Protein AF-A0A099KI02-F1 (afdb_monomer)

Secondary structure (DSSP, 8-state):
--THHHHHHHHHHHHHHHHHHHHHH-SS-HHHHHHHHHHHHHHH-HHHHHHHHHHHHHHHHHHHHHHHHHHHHTT-

Solvent-accessible surface area (backbone atoms only — not comparable to full-atom values): 4365 Å² total; per-residue (Å²): 144,71,80,66,59,64,58,53,50,50,53,51,51,52,51,52,52,52,52,51,52,51,48,70,74,38,94,76,57,56,78,58,49,53,57,52,52,34,54,60,43,30,76,82,31,75,67,34,43,55,52,42,54,50,50,51,54,53,50,55,54,51,49,57,52,47,53,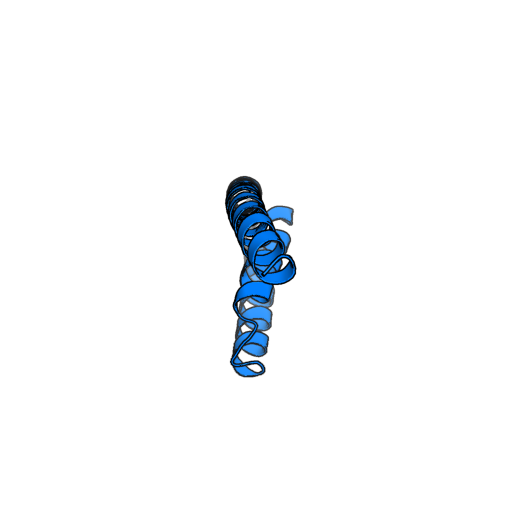55,50,53,55,49,62,76,73,107

Mean predicted aligned error: 10.36 Å

Foldseek 3Di:
DPVPPVVVVVVLVVLVVVLVVVCVVDVPVNVVSVLVSLVSCVVPDVVSVVVNVVVVVVVVVVVVVVVVVVVVVVVD

Sequence (76 aa):
MQQLKTKAISVLGGIILLIGIIFLVLPGPAI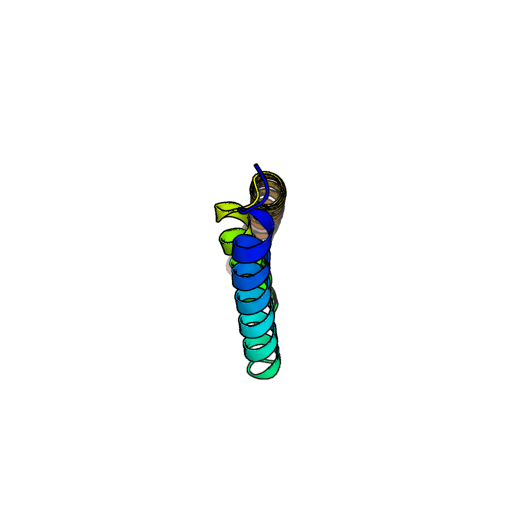LFIPVGLALLSFEYPAAKKWLRKYQRYSSKAAGKMDGVVRKLKRA

Structure (mmCIF, N/CA/C/O backbone):
data_AF-A0A099KI02-F1
#
_entry.id   AF-A0A099KI02-F1
#
loop_
_atom_site.group_PDB
_atom_site.id
_atom_site.type_symbol
_atom_site.label_atom_id
_atom_site.label_alt_id
_atom_site.label_comp_id
_atom_site.label_asym_id
_atom_site.label_entity_id
_atom_site.label_seq_id
_atom_site.pdbx_PDB_ins_code
_atom_site.Cartn_x
_atom_site.Cartn_y
_atom_site.Cartn_z
_atom_site.occupancy
_atom_site.B_iso_or_equiv
_atom_site.auth_seq_id
_atom_site.auth_comp_id
_atom_site.auth_asym_id
_atom_site.auth_atom_id
_atom_site.pdbx_PDB_model_num
ATOM 1 N N . MET A 1 1 ? -24.320 -4.133 23.829 1.00 44.41 1 MET A N 1
ATOM 2 C CA . MET A 1 1 ? -23.143 -3.624 23.080 1.00 44.41 1 MET A CA 1
ATOM 3 C C . MET A 1 1 ? -22.612 -4.660 22.067 1.00 44.41 1 MET A C 1
ATOM 5 O O . MET A 1 1 ? -21.494 -5.131 22.218 1.00 44.41 1 MET A O 1
ATOM 9 N N . GLN A 1 2 ? -23.387 -5.059 21.044 1.00 49.41 2 GLN A N 1
ATOM 10 C CA . GLN A 1 2 ? -22.938 -6.046 20.026 1.00 49.41 2 GLN A CA 1
ATOM 11 C C . GLN A 1 2 ? -23.387 -5.723 18.576 1.00 49.41 2 GLN A C 1
ATOM 13 O O . GLN A 1 2 ? -22.907 -6.348 17.639 1.00 49.41 2 GLN A O 1
ATOM 18 N N . GLN A 1 3 ? -24.206 -4.685 18.351 1.00 44.09 3 GLN A N 1
ATOM 19 C CA . GLN A 1 3 ? -24.816 -4.391 17.036 1.00 44.09 3 GLN A CA 1
ATOM 20 C C . GLN A 1 3 ? -23.874 -3.724 16.008 1.00 44.09 3 GLN A C 1
ATOM 22 O O . GLN A 1 3 ? -24.260 -3.503 14.864 1.00 44.09 3 GLN A O 1
ATOM 27 N N . LEU A 1 4 ? -22.642 -3.381 16.401 1.00 53.50 4 LEU A N 1
ATOM 28 C CA . LEU A 1 4 ? -21.666 -2.702 15.534 1.00 53.50 4 LEU A CA 1
ATOM 29 C C . LEU A 1 4 ? -20.882 -3.673 14.640 1.00 53.50 4 LEU A C 1
ATOM 31 O O . LEU A 1 4 ? -20.346 -3.268 13.614 1.00 53.50 4 LEU A O 1
ATOM 35 N N . LYS A 1 5 ? -20.830 -4.960 15.007 1.00 52.62 5 LYS A N 1
ATOM 36 C CA . LYS A 1 5 ? -20.021 -5.959 14.295 1.00 52.62 5 LYS A CA 1
ATOM 37 C C . LYS A 1 5 ? -20.601 -6.267 12.910 1.00 52.62 5 LYS A C 1
ATOM 39 O O . LYS A 1 5 ? -19.860 -6.334 11.939 1.00 52.62 5 LYS A O 1
ATOM 44 N N . THR A 1 6 ? -21.923 -6.375 12.797 1.00 55.78 6 THR A N 1
ATOM 45 C CA . THR A 1 6 ? -22.589 -6.857 11.575 1.00 55.78 6 THR A CA 1
ATOM 46 C C . THR A 1 6 ? -22.656 -5.810 10.461 1.00 55.78 6 THR A C 1
ATOM 48 O O . THR A 1 6 ? -22.516 -6.149 9.286 1.00 55.78 6 THR A O 1
ATOM 51 N N . LYS A 1 7 ? -22.810 -4.523 10.813 1.00 56.19 7 LYS A N 1
ATOM 52 C CA . LYS A 1 7 ? -22.791 -3.432 9.823 1.00 56.19 7 LYS A CA 1
ATOM 53 C C . LYS A 1 7 ? -21.392 -3.223 9.247 1.00 56.19 7 LYS A C 1
ATOM 55 O O . LYS A 1 7 ? -21.255 -3.162 8.031 1.00 56.19 7 LYS A O 1
ATOM 60 N N . ALA A 1 8 ? -20.372 -3.219 10.104 1.00 60.94 8 ALA A N 1
ATOM 61 C CA . ALA A 1 8 ? -18.980 -3.074 9.684 1.00 60.94 8 ALA A CA 1
ATOM 62 C C . ALA A 1 8 ? -18.532 -4.224 8.765 1.00 60.94 8 ALA A C 1
ATOM 64 O O . ALA A 1 8 ? -17.886 -4.000 7.749 1.00 60.94 8 ALA A O 1
ATOM 65 N N . ILE A 1 9 ? -18.944 -5.461 9.066 1.00 65.12 9 ILE A N 1
ATOM 66 C CA . ILE A 1 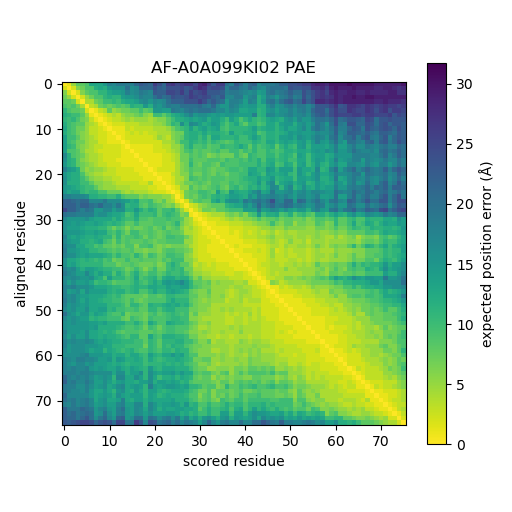9 ? -18.634 -6.626 8.222 1.00 65.12 9 ILE A CA 1
ATOM 67 C C . ILE A 1 9 ? -19.318 -6.529 6.848 1.00 65.12 9 ILE A C 1
ATOM 69 O O . ILE A 1 9 ? -18.717 -6.914 5.847 1.00 65.12 9 ILE A O 1
ATOM 73 N N . SER A 1 10 ? -20.534 -5.976 6.772 1.00 69.62 10 SER A N 1
ATOM 74 C CA . SER A 1 10 ? -21.234 -5.784 5.490 1.00 69.62 10 SER A CA 1
ATOM 75 C C . SER A 1 10 ? -20.570 -4.715 4.619 1.00 69.62 10 SER A C 1
ATOM 77 O O . SER A 1 10 ? -20.396 -4.922 3.419 1.00 69.62 10 SER A O 1
ATOM 79 N N . VAL A 1 11 ? -20.152 -3.594 5.218 1.00 73.50 11 VAL A N 1
ATOM 80 C CA . VAL A 1 11 ? -19.430 -2.526 4.505 1.00 73.50 11 VAL A CA 1
ATOM 81 C C . VAL A 1 11 ? -18.068 -3.037 4.034 1.00 73.50 11 VAL A C 1
ATOM 83 O O . VAL A 1 11 ? -17.732 -2.904 2.859 1.00 73.50 11 VAL A O 1
ATOM 86 N N . LEU A 1 12 ? -17.331 -3.727 4.905 1.00 71.12 12 LEU A N 1
ATOM 87 C CA . LEU A 1 12 ? -16.050 -4.352 4.580 1.00 71.12 12 LEU A CA 1
ATOM 88 C C . LEU A 1 12 ? -16.167 -5.376 3.440 1.00 71.12 12 LEU A C 1
ATOM 90 O O . LEU A 1 12 ? -15.352 -5.366 2.517 1.00 71.12 12 LEU A O 1
ATOM 94 N N . GLY A 1 13 ? -17.193 -6.229 3.479 1.00 70.12 13 GLY A N 1
ATOM 95 C CA . GLY A 1 13 ? -17.484 -7.189 2.415 1.00 70.12 13 GLY A CA 1
ATOM 96 C C . GLY A 1 13 ? -17.750 -6.505 1.072 1.00 70.12 13 GLY A C 1
ATOM 97 O O . GLY A 1 13 ? -17.181 -6.911 0.060 1.00 70.12 13 GLY A O 1
ATOM 98 N N . GLY A 1 14 ? -18.533 -5.420 1.065 1.00 78.50 14 GLY A N 1
ATOM 99 C CA . GLY A 1 14 ? -18.792 -4.623 -0.140 1.00 78.50 14 GLY A CA 1
ATOM 100 C C . GLY A 1 14 ? -17.532 -3.968 -0.718 1.00 78.50 14 GLY A C 1
ATOM 101 O O . GLY A 1 14 ? -17.330 -3.973 -1.931 1.00 78.50 14 GLY A O 1
ATOM 102 N N . ILE A 1 15 ? -16.645 -3.466 0.143 1.00 76.06 15 ILE A N 1
ATOM 103 C CA . ILE A 1 15 ? -15.367 -2.859 -0.258 1.00 76.06 15 ILE A CA 1
ATOM 104 C C . ILE A 1 15 ? -14.442 -3.892 -0.907 1.00 76.06 15 ILE A C 1
ATOM 106 O O . ILE A 1 15 ? -13.867 -3.630 -1.962 1.00 76.06 15 ILE A O 1
ATOM 110 N N . ILE A 1 16 ? -14.308 -5.071 -0.298 1.00 73.69 16 ILE A N 1
ATOM 111 C CA . ILE A 1 16 ? -13.474 -6.161 -0.825 1.00 73.69 16 ILE A CA 1
ATOM 112 C C . ILE A 1 16 ? -14.003 -6.635 -2.183 1.00 73.69 16 ILE A C 1
ATOM 114 O O . ILE A 1 16 ? -13.217 -6.861 -3.102 1.00 73.69 16 ILE A O 1
ATOM 118 N N . LEU A 1 17 ? -15.326 -6.730 -2.327 1.00 79.31 17 LEU A N 1
ATOM 119 C CA . LEU A 1 17 ? -15.977 -7.134 -3.570 1.00 79.31 17 LEU A CA 1
ATOM 120 C C . LEU A 1 17 ? -15.760 -6.102 -4.690 1.00 79.31 17 LEU A C 1
ATOM 122 O O . LEU A 1 17 ? -15.392 -6.478 -5.800 1.00 79.31 17 LEU A O 1
ATOM 126 N N . LEU A 1 18 ? -15.880 -4.805 -4.383 1.00 80.38 18 LEU A N 1
ATOM 127 C CA . LEU A 1 18 ? -15.534 -3.719 -5.308 1.00 80.38 18 LEU A CA 1
ATOM 128 C C . LEU A 1 18 ? -14.066 -3.782 -5.740 1.00 80.38 18 LEU A C 1
ATOM 130 O O . LEU A 1 18 ? -13.775 -3.710 -6.928 1.00 80.38 18 LEU A O 1
ATOM 134 N N . ILE A 1 19 ? -13.135 -3.964 -4.802 1.00 75.00 19 ILE A N 1
ATOM 135 C CA . ILE A 1 19 ? -11.704 -4.076 -5.122 1.00 75.00 19 ILE A CA 1
ATOM 136 C C . ILE A 1 19 ? -11.444 -5.286 -6.029 1.00 75.00 19 ILE A C 1
ATOM 138 O O . ILE A 1 19 ? -10.722 -5.157 -7.016 1.00 75.00 19 ILE A O 1
ATOM 142 N N . GLY A 1 20 ? -12.056 -6.437 -5.735 1.00 71.81 20 GLY A N 1
ATOM 143 C CA . GLY A 1 20 ? -11.937 -7.647 -6.550 1.00 71.81 20 GLY A CA 1
ATOM 144 C C . GLY A 1 20 ? -12.421 -7.446 -7.988 1.00 71.81 20 GLY A C 1
ATOM 145 O O . GLY A 1 20 ? -11.731 -7.844 -8.925 1.00 71.81 20 GLY A O 1
ATOM 146 N N . ILE A 1 21 ? -13.552 -6.756 -8.174 1.00 79.56 21 ILE A N 1
ATOM 147 C CA . ILE A 1 21 ? -14.068 -6.401 -9.506 1.00 79.56 21 ILE A CA 1
ATOM 148 C C . ILE A 1 21 ? -13.065 -5.528 -10.255 1.00 79.56 21 ILE A C 1
ATOM 150 O O . ILE A 1 21 ? -12.810 -5.742 -11.438 1.00 79.56 21 ILE A O 1
ATOM 154 N N . ILE A 1 22 ? -12.461 -4.554 -9.582 1.00 76.81 22 ILE A N 1
ATOM 155 C CA . ILE A 1 22 ? -11.596 -3.616 -10.285 1.00 76.81 22 ILE A CA 1
ATOM 156 C C . ILE A 1 22 ? -10.243 -4.251 -10.651 1.00 76.81 22 ILE A C 1
ATOM 158 O O . ILE A 1 22 ? -9.695 -3.967 -11.716 1.00 76.81 22 ILE A O 1
ATOM 162 N N . PHE A 1 23 ? -9.745 -5.182 -9.833 1.00 70.69 23 PHE A N 1
ATOM 163 C CA . PHE A 1 23 ? -8.594 -6.025 -10.181 1.00 70.69 23 PHE A CA 1
ATOM 164 C C . PHE A 1 23 ? -8.866 -6.955 -11.368 1.00 70.69 23 PHE A C 1
ATOM 166 O O . PHE A 1 23 ? -7.952 -7.223 -12.144 1.00 70.69 23 PHE A O 1
ATOM 173 N N . LEU A 1 24 ? -10.104 -7.434 -11.520 1.00 72.38 24 LEU A N 1
ATOM 174 C CA . LEU A 1 24 ? -10.508 -8.247 -12.667 1.00 72.38 24 LEU A CA 1
ATOM 175 C C . LEU A 1 24 ? -10.491 -7.428 -13.967 1.00 72.38 24 LEU A C 1
ATOM 177 O O . LEU A 1 24 ? -10.092 -7.931 -15.013 1.00 72.38 24 LEU A O 1
ATOM 181 N N . VAL A 1 25 ? -10.922 -6.165 -13.896 1.00 75.12 25 VAL A N 1
ATOM 182 C CA . VAL A 1 25 ? -11.059 -5.288 -15.069 1.00 75.12 25 VAL A CA 1
ATOM 183 C C . VAL A 1 25 ? -9.721 -4.698 -15.510 1.00 75.12 25 VAL A C 1
ATOM 185 O O . VAL A 1 25 ? -9.517 -4.485 -16.704 1.00 75.12 25 VAL A O 1
ATOM 188 N N . LEU A 1 26 ? -8.798 -4.431 -14.585 1.00 70.62 26 LEU A N 1
ATOM 189 C CA . LEU A 1 26 ? -7.523 -3.819 -14.932 1.00 70.62 26 LEU A CA 1
ATOM 190 C C . LEU A 1 26 ? -6.338 -4.738 -14.567 1.00 70.62 26 LEU A C 1
ATOM 192 O O . LEU A 1 26 ? -5.868 -4.721 -13.426 1.00 70.62 26 LEU A O 1
ATOM 196 N N . PRO A 1 27 ? -5.775 -5.495 -15.528 1.00 59.81 27 PRO A N 1
ATOM 197 C CA . PRO A 1 27 ? -4.509 -6.196 -15.343 1.00 59.81 27 PRO A CA 1
ATOM 198 C C . PRO A 1 27 ? -3.360 -5.174 -15.417 1.00 59.81 27 PRO A C 1
ATOM 200 O O . PRO A 1 27 ? -2.723 -4.999 -16.449 1.00 59.81 27 PRO A O 1
ATOM 203 N N . GLY A 1 28 ? -3.135 -4.408 -14.344 1.00 67.56 28 GLY A N 1
ATOM 204 C CA . GLY A 1 28 ? -2.083 -3.375 -14.332 1.00 67.56 28 GLY A CA 1
ATOM 205 C C . GLY A 1 28 ? -2.053 -2.410 -13.133 1.00 67.56 28 GLY A C 1
ATOM 206 O O . GLY A 1 28 ? -0.988 -2.215 -12.553 1.00 67.56 28 GLY A O 1
ATOM 207 N N . PRO A 1 29 ? -3.173 -1.820 -12.679 1.00 64.19 29 PRO A N 1
ATOM 208 C CA . PRO A 1 29 ? -3.210 -0.783 -11.651 1.00 64.19 29 PRO A CA 1
ATOM 209 C C . PRO A 1 29 ? -3.545 -1.319 -10.256 1.00 64.19 29 PRO A C 1
ATOM 211 O O . PRO A 1 29 ? -3.974 -0.559 -9.390 1.00 64.19 29 PRO A O 1
ATOM 214 N N . ALA A 1 30 ? -3.288 -2.600 -9.988 1.00 68.94 30 ALA A N 1
ATOM 215 C CA . ALA A 1 30 ? -3.350 -3.201 -8.651 1.00 68.94 30 ALA A CA 1
ATOM 216 C C . ALA A 1 30 ? -2.676 -2.334 -7.563 1.00 68.94 30 ALA A C 1
ATOM 218 O O . ALA A 1 30 ? -3.147 -2.239 -6.429 1.00 68.94 30 ALA A O 1
ATOM 219 N N . ILE A 1 31 ? -1.598 -1.639 -7.939 1.00 71.88 31 ILE A N 1
ATOM 220 C CA . ILE A 1 31 ? -0.813 -0.735 -7.088 1.00 71.88 31 ILE A CA 1
ATOM 221 C C . ILE A 1 31 ? -1.617 0.494 -6.634 1.00 71.88 31 ILE A C 1
ATOM 223 O O . ILE A 1 31 ? -1.352 1.019 -5.557 1.00 71.88 31 ILE A O 1
ATOM 227 N N . LEU A 1 32 ? -2.604 0.946 -7.413 1.00 73.50 32 LEU A N 1
ATOM 228 C CA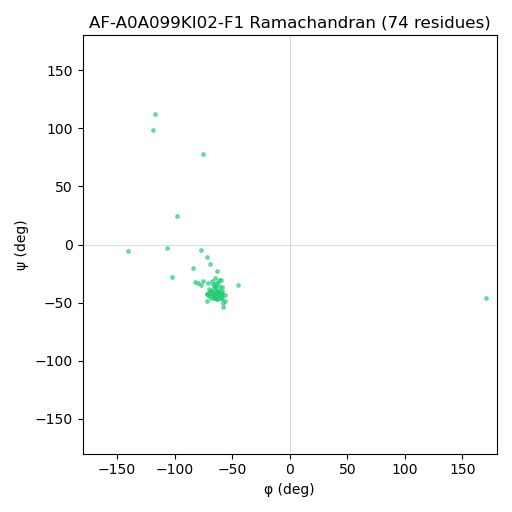 . LEU A 1 32 ? -3.521 2.025 -7.027 1.00 73.50 32 LEU A CA 1
ATOM 229 C C . LEU A 1 32 ? -4.662 1.505 -6.148 1.00 73.50 32 LEU A C 1
ATOM 231 O O . LEU A 1 32 ? -5.100 2.198 -5.233 1.00 73.50 32 LEU A O 1
ATOM 235 N N . PHE A 1 33 ? -5.103 0.266 -6.357 1.00 75.88 33 PHE A N 1
ATOM 236 C CA . PHE A 1 33 ? -6.188 -0.314 -5.565 1.00 75.88 33 PHE A CA 1
ATOM 237 C C . PHE A 1 33 ? -5.796 -0.641 -4.127 1.00 75.88 33 PHE A C 1
ATOM 239 O O . PHE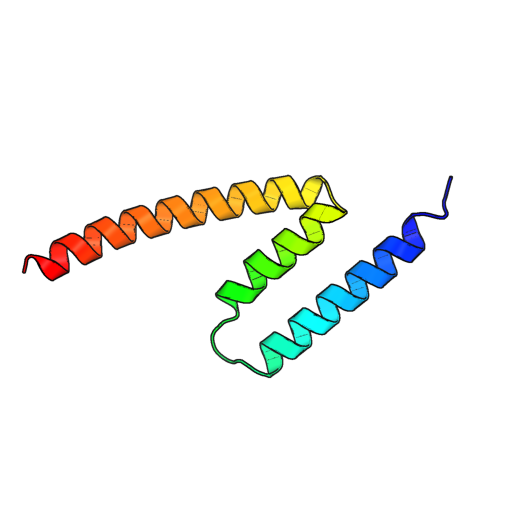 A 1 33 ? -6.613 -0.483 -3.222 1.00 75.88 33 PHE A O 1
ATOM 246 N N . ILE A 1 34 ? -4.544 -1.029 -3.886 1.00 77.75 34 ILE A N 1
ATOM 247 C CA . ILE A 1 34 ? -4.018 -1.298 -2.538 1.00 77.75 34 ILE A CA 1
ATOM 248 C C . ILE A 1 34 ? -4.141 -0.073 -1.599 1.00 77.75 34 ILE A C 1
ATOM 250 O O . ILE A 1 34 ? -4.729 -0.214 -0.522 1.00 77.75 34 ILE A O 1
ATOM 254 N N . PRO A 1 35 ? -3.648 1.135 -1.951 1.00 81.19 35 PRO A N 1
ATOM 255 C CA . PRO A 1 35 ? -3.816 2.319 -1.115 1.00 81.19 35 PRO A CA 1
ATOM 256 C C . PRO A 1 35 ? -5.271 2.768 -1.004 1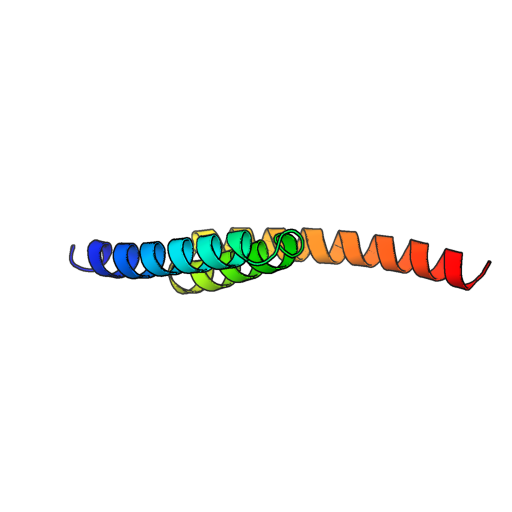.00 81.19 35 PRO A C 1
ATOM 258 O O . PRO A 1 35 ? -5.658 3.225 0.068 1.00 81.19 35 PRO A O 1
ATOM 261 N N . VAL A 1 36 ? -6.081 2.609 -2.057 1.00 80.62 36 VAL A N 1
ATOM 262 C CA . VAL A 1 36 ? -7.520 2.927 -2.022 1.00 80.62 36 VAL A CA 1
ATOM 263 C C . VAL A 1 36 ? -8.250 2.030 -1.017 1.00 80.62 36 VAL A C 1
ATOM 265 O O . VAL A 1 36 ? -8.972 2.535 -0.159 1.00 80.62 36 VAL A O 1
ATOM 268 N N . GLY A 1 37 ? -7.994 0.720 -1.037 1.00 77.00 37 GLY A N 1
ATOM 269 C CA . GLY A 1 37 ? -8.558 -0.224 -0.071 1.00 77.00 37 GLY A CA 1
ATOM 270 C C . GLY A 1 37 ? -8.106 0.048 1.366 1.00 77.00 37 GLY A C 1
ATOM 271 O O . GLY A 1 37 ? -8.932 0.059 2.277 1.00 77.00 37 GLY A O 1
ATOM 272 N N . LEU A 1 38 ? -6.817 0.347 1.583 1.00 79.62 38 LEU A N 1
ATOM 273 C CA . LEU A 1 38 ? -6.302 0.721 2.909 1.00 79.62 38 LEU A CA 1
ATOM 274 C C . LEU A 1 38 ? -6.883 2.050 3.414 1.00 79.62 38 LEU A C 1
ATOM 276 O O . LEU A 1 38 ? -7.115 2.192 4.616 1.00 79.62 38 LEU A O 1
ATOM 280 N N . ALA A 1 39 ? -7.102 3.021 2.523 1.00 80.44 39 ALA A N 1
ATOM 281 C CA . ALA A 1 39 ? -7.710 4.301 2.867 1.00 80.44 39 ALA A CA 1
ATOM 282 C C . ALA A 1 39 ? -9.156 4.106 3.327 1.00 80.44 39 ALA A C 1
ATOM 284 O O . ALA A 1 39 ? -9.537 4.630 4.374 1.00 80.44 39 ALA A O 1
ATOM 285 N N . LEU A 1 40 ? -9.920 3.279 2.614 1.00 74.62 40 LEU A N 1
ATOM 286 C CA . LEU A 1 40 ? -11.300 2.970 2.966 1.00 74.62 40 LEU A CA 1
ATOM 287 C C . LEU A 1 40 ? -11.391 2.199 4.294 1.00 74.62 40 LEU A C 1
ATOM 289 O O . LEU A 1 40 ? -12.137 2.597 5.183 1.00 74.62 40 LEU A O 1
ATOM 293 N N . LEU A 1 41 ? -10.536 1.190 4.500 1.00 74.25 41 LEU A N 1
ATOM 294 C CA . LEU A 1 41 ? -10.440 0.469 5.779 1.00 74.25 41 LEU A CA 1
ATOM 295 C C . LEU A 1 41 ? -10.063 1.385 6.955 1.00 74.25 41 LEU A C 1
ATOM 297 O O . LEU A 1 41 ? -10.445 1.121 8.095 1.00 74.25 41 LEU A O 1
ATOM 301 N N . SER A 1 42 ? -9.291 2.449 6.706 1.00 76.00 42 SER A N 1
ATOM 302 C CA . SER A 1 42 ? -8.849 3.374 7.756 1.00 76.00 42 SER A CA 1
ATOM 303 C C . SER A 1 42 ? -9.967 4.237 8.348 1.00 76.00 42 SER A C 1
ATOM 305 O O . SER A 1 42 ? -9.771 4.773 9.441 1.00 76.00 42 SER A O 1
ATOM 307 N N . PHE A 1 43 ? -11.121 4.341 7.674 1.00 76.94 43 PHE A N 1
ATOM 308 C CA . PHE A 1 43 ? -12.301 5.035 8.198 1.00 76.94 43 PHE A CA 1
ATOM 309 C C . PHE A 1 43 ? -12.961 4.284 9.359 1.00 76.94 43 PHE A C 1
ATOM 311 O O . PHE A 1 43 ? -13.384 4.918 10.322 1.00 76.94 43 PHE A O 1
ATOM 318 N N . GLU A 1 44 ? -13.009 2.952 9.304 1.00 68.56 44 GLU A N 1
ATOM 319 C CA . GLU A 1 44 ? -13.666 2.128 10.331 1.00 68.56 44 GLU A CA 1
ATOM 320 C C . GLU A 1 44 ? -12.673 1.472 11.303 1.00 68.56 44 GLU A C 1
ATOM 322 O O . GLU A 1 44 ? -13.002 1.241 12.467 1.00 68.56 44 GLU A O 1
ATOM 327 N N . TYR A 1 45 ? -11.433 1.207 10.869 1.00 72.50 45 TYR A N 1
ATOM 328 C CA . TYR A 1 45 ? -10.453 0.465 11.662 1.00 72.50 45 TYR A CA 1
ATOM 329 C C . TYR A 1 45 ? -9.224 1.321 12.012 1.00 72.50 45 TYR A C 1
ATOM 331 O O . TYR A 1 45 ? -8.375 1.590 11.153 1.00 72.50 45 TYR A O 1
ATOM 339 N N . PRO A 1 46 ? -9.005 1.666 13.297 1.00 72.50 46 PRO A N 1
ATOM 340 C CA . PRO A 1 46 ? -7.817 2.416 13.714 1.00 72.50 46 PRO A CA 1
ATOM 341 C C . PRO A 1 46 ? -6.507 1.650 13.459 1.00 72.50 46 PRO A C 1
ATOM 343 O O . PRO A 1 46 ? -5.449 2.263 13.295 1.00 72.50 46 PRO A O 1
ATOM 346 N N . ALA A 1 47 ? -6.565 0.317 13.367 1.00 71.19 47 ALA A N 1
ATOM 347 C CA . ALA A 1 47 ? -5.440 -0.504 12.931 1.00 71.19 47 ALA A CA 1
ATOM 348 C C . ALA A 1 47 ? -5.048 -0.188 11.477 1.00 71.19 47 ALA A C 1
ATOM 350 O O . ALA A 1 47 ? -3.876 0.075 11.210 1.00 71.19 47 ALA A O 1
ATOM 351 N N . ALA A 1 48 ? -6.011 -0.107 10.557 1.00 74.25 48 ALA A N 1
ATOM 352 C CA . ALA A 1 48 ? -5.750 0.188 9.150 1.00 74.25 48 ALA A CA 1
ATOM 353 C C . ALA A 1 48 ? -5.126 1.574 8.940 1.00 74.25 48 ALA A C 1
ATOM 355 O O . ALA A 1 48 ? -4.233 1.731 8.110 1.00 74.25 48 ALA A O 1
ATOM 356 N N . LYS A 1 49 ? -5.479 2.559 9.774 1.00 72.94 49 LYS A N 1
ATOM 357 C CA . LYS A 1 49 ? -4.830 3.881 9.775 1.00 72.94 49 LYS A CA 1
ATOM 358 C C . LYS A 1 49 ? -3.319 3.807 10.043 1.00 72.94 49 LYS A C 1
ATOM 360 O O . LYS A 1 49 ? -2.546 4.554 9.436 1.00 72.94 49 LYS A O 1
ATOM 365 N N . LYS A 1 50 ? -2.868 2.897 10.920 1.00 81.25 50 LYS A N 1
ATOM 366 C CA . LYS A 1 50 ? -1.429 2.669 11.172 1.00 81.25 50 LYS A CA 1
ATOM 367 C C . LYS A 1 50 ? -0.741 2.058 9.950 1.00 81.25 50 LYS A C 1
ATOM 369 O O . LYS A 1 50 ? 0.345 2.505 9.578 1.00 81.25 50 LYS A O 1
ATOM 374 N N . TRP A 1 51 ? -1.386 1.086 9.309 1.00 79.56 51 TRP A N 1
ATOM 375 C CA . TRP A 1 51 ? -0.881 0.447 8.091 1.00 79.56 51 TRP A CA 1
ATOM 376 C C . TRP A 1 51 ? -0.808 1.429 6.914 1.00 79.56 51 TRP A C 1
ATOM 378 O O . TRP A 1 51 ? 0.225 1.493 6.249 1.00 79.56 51 TRP A O 1
ATOM 388 N N . LEU A 1 52 ? -1.819 2.284 6.734 1.00 81.50 52 LEU A N 1
ATOM 389 C CA . LEU A 1 52 ? -1.833 3.339 5.716 1.00 81.50 52 LEU A CA 1
ATOM 390 C C . LEU A 1 52 ? -0.675 4.329 5.901 1.00 81.50 52 LEU A C 1
ATOM 392 O O . LEU A 1 52 ? 0.049 4.622 4.952 1.00 81.50 52 LEU A O 1
ATOM 396 N N . ARG A 1 53 ? -0.428 4.795 7.133 1.00 82.88 53 ARG A N 1
ATOM 397 C CA . ARG A 1 53 ? 0.726 5.667 7.425 1.00 82.88 53 ARG A CA 1
ATOM 398 C C . ARG A 1 53 ? 2.063 4.998 7.119 1.00 82.88 53 ARG A C 1
ATOM 400 O O . ARG A 1 53 ? 2.998 5.667 6.677 1.00 82.88 53 ARG A O 1
ATOM 407 N N . LYS A 1 54 ? 2.180 3.692 7.368 1.00 84.19 54 LYS A N 1
ATOM 408 C CA . LYS A 1 54 ? 3.397 2.942 7.049 1.00 84.19 54 LYS A CA 1
ATOM 409 C C . LYS A 1 54 ? 3.583 2.836 5.536 1.00 84.19 54 LYS A C 1
ATOM 411 O O . LYS A 1 54 ? 4.665 3.162 5.056 1.00 84.19 54 LYS A O 1
ATOM 416 N N . TYR A 1 55 ? 2.525 2.493 4.804 1.00 83.94 55 TYR A N 1
ATOM 417 C CA . TYR A 1 55 ? 2.521 2.464 3.341 1.00 83.94 55 TYR A CA 1
ATOM 418 C C . TYR A 1 55 ? 2.924 3.817 2.738 1.00 83.94 55 TYR A C 1
ATOM 420 O O . TYR A 1 55 ? 3.854 3.873 1.937 1.00 83.94 55 TYR A O 1
ATOM 428 N N . GLN A 1 56 ? 2.322 4.919 3.199 1.00 83.69 56 GLN A N 1
ATOM 429 C CA . GLN A 1 56 ? 2.672 6.274 2.755 1.00 83.69 56 GLN A CA 1
ATOM 430 C C . GLN A 1 56 ? 4.161 6.581 2.957 1.00 83.69 56 GLN A C 1
ATOM 432 O O . GLN A 1 56 ? 4.811 7.085 2.046 1.00 83.69 56 GLN A O 1
ATOM 437 N N . ARG A 1 57 ? 4.746 6.214 4.107 1.00 88.00 57 ARG A N 1
ATOM 438 C CA . ARG A 1 57 ? 6.188 6.406 4.355 1.00 88.00 57 ARG A CA 1
ATOM 439 C C . ARG A 1 57 ? 7.071 5.606 3.399 1.00 88.00 57 ARG A C 1
ATOM 441 O O . ARG A 1 57 ? 8.095 6.126 2.960 1.00 88.00 57 ARG A O 1
ATOM 448 N N . TYR A 1 58 ? 6.716 4.357 3.101 1.00 86.19 58 TYR A N 1
ATOM 449 C CA . TYR A 1 58 ? 7.455 3.558 2.119 1.00 86.19 58 TYR A CA 1
ATOM 450 C C . TYR A 1 58 ? 7.321 4.147 0.715 1.00 86.19 58 TYR A C 1
ATOM 452 O O . TYR A 1 58 ? 8.331 4.291 0.030 1.00 86.19 58 TYR A O 1
ATOM 460 N N . SER A 1 59 ? 6.115 4.575 0.335 1.00 84.44 59 SER A N 1
ATOM 461 C CA . SER A 1 59 ? 5.847 5.205 -0.957 1.00 84.44 59 SER A CA 1
ATOM 462 C C . SER A 1 59 ? 6.633 6.505 -1.138 1.00 84.44 59 SER A C 1
ATOM 464 O O . SER A 1 59 ? 7.273 6.677 -2.168 1.00 84.44 59 SER A O 1
ATOM 466 N N . SER A 1 60 ? 6.672 7.394 -0.139 1.00 84.25 60 SER A N 1
ATOM 467 C CA . SER A 1 60 ? 7.461 8.635 -0.218 1.00 84.25 60 SER A CA 1
ATOM 468 C C . SER A 1 60 ? 8.964 8.372 -0.309 1.00 84.25 60 SER A C 1
ATOM 470 O O . SER A 1 60 ? 9.672 9.079 -1.020 1.00 84.25 60 SER A O 1
ATOM 472 N N . LYS A 1 61 ? 9.474 7.338 0.376 1.00 86.94 61 LYS A N 1
ATOM 473 C CA . LYS A 1 61 ? 10.885 6.937 0.248 1.00 86.94 61 LYS A CA 1
ATOM 474 C C . LYS A 1 61 ? 11.198 6.355 -1.130 1.00 86.94 61 LYS A C 1
ATOM 476 O O . LYS A 1 61 ? 12.275 6.619 -1.660 1.00 86.94 61 LYS A O 1
ATOM 481 N N . ALA A 1 62 ? 10.288 5.558 -1.688 1.00 85.62 62 ALA A N 1
ATOM 482 C CA . ALA A 1 62 ? 10.421 5.010 -3.033 1.00 85.62 62 ALA A CA 1
ATOM 483 C C . ALA A 1 62 ? 10.393 6.127 -4.088 1.00 85.62 62 ALA A C 1
ATOM 485 O O . ALA A 1 62 ? 11.292 6.182 -4.924 1.00 85.62 62 ALA A O 1
ATOM 486 N N . ALA A 1 63 ? 9.445 7.063 -3.972 1.00 85.12 63 ALA A N 1
ATOM 487 C CA . ALA A 1 63 ? 9.342 8.242 -4.828 1.00 85.12 63 ALA A CA 1
ATOM 488 C C . ALA A 1 63 ? 10.623 9.086 -4.779 1.00 85.12 63 ALA A C 1
ATOM 490 O O . ALA A 1 63 ? 11.239 9.290 -5.814 1.00 85.12 63 ALA A O 1
ATOM 491 N N . GLY A 1 64 ? 11.126 9.431 -3.586 1.00 85.50 64 GLY A N 1
ATOM 492 C CA . GLY A 1 64 ? 12.354 10.227 -3.461 1.00 85.50 64 GLY A CA 1
ATOM 493 C C . GLY A 1 64 ? 13.605 9.561 -4.055 1.00 85.50 64 GLY A C 1
ATOM 494 O O . GLY A 1 64 ? 14.500 10.245 -4.555 1.00 85.50 64 GLY A O 1
ATOM 495 N N . LYS A 1 65 ? 13.679 8.220 -4.054 1.00 83.44 65 LYS A N 1
ATOM 496 C CA . LYS A 1 65 ? 14.734 7.492 -4.780 1.00 83.44 65 LYS A CA 1
ATOM 497 C C . LYS A 1 65 ? 14.521 7.553 -6.294 1.00 83.44 65 LYS A C 1
ATOM 499 O O . LYS A 1 65 ? 15.490 7.783 -7.015 1.00 83.44 65 LYS A O 1
ATOM 504 N N . MET A 1 66 ? 13.284 7.381 -6.763 1.00 82.75 66 MET A N 1
ATOM 505 C CA . MET A 1 66 ? 12.927 7.536 -8.178 1.00 82.75 66 MET A CA 1
ATOM 506 C C . MET A 1 66 ? 13.222 8.948 -8.682 1.00 82.75 66 MET A C 1
ATOM 508 O O . MET A 1 66 ? 13.845 9.071 -9.727 1.00 82.75 66 MET A O 1
ATOM 512 N N . ASP A 1 67 ? 12.907 9.995 -7.922 1.00 84.94 67 ASP A N 1
ATOM 513 C CA . ASP A 1 67 ? 13.208 11.387 -8.278 1.00 84.94 67 ASP A CA 1
ATOM 514 C C . ASP A 1 67 ? 14.714 11.607 -8.474 1.00 84.94 67 ASP A C 1
ATOM 516 O O . ASP A 1 67 ? 15.146 12.279 -9.412 1.00 84.94 67 ASP A O 1
ATOM 520 N N . GLY A 1 68 ? 15.542 10.996 -7.620 1.00 84.00 68 GLY A N 1
ATOM 521 C CA . GLY A 1 68 ? 16.999 11.032 -7.751 1.00 84.00 68 GLY A CA 1
ATOM 522 C C . GLY A 1 68 ? 17.511 10.343 -9.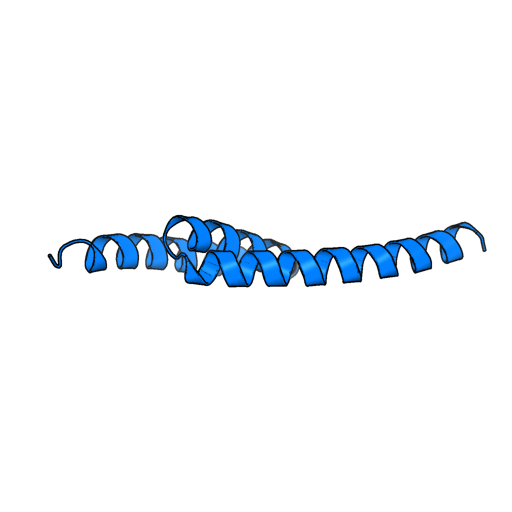020 1.00 84.00 68 GLY A C 1
ATOM 523 O O . GLY A 1 68 ? 18.419 10.863 -9.673 1.00 84.00 68 GLY A O 1
ATOM 524 N N . VAL A 1 69 ? 16.922 9.200 -9.384 1.00 83.94 69 VAL A N 1
ATOM 525 C CA . VAL A 1 69 ? 17.265 8.445 -10.601 1.00 83.94 69 VAL A CA 1
ATOM 526 C C . VAL A 1 69 ? 16.778 9.176 -11.851 1.00 83.94 69 VAL A C 1
ATOM 528 O O . VAL A 1 69 ? 17.571 9.410 -12.760 1.00 83.94 69 VAL A O 1
ATOM 531 N N . VAL A 1 70 ? 15.521 9.622 -11.870 1.00 85.81 70 VAL A N 1
ATOM 532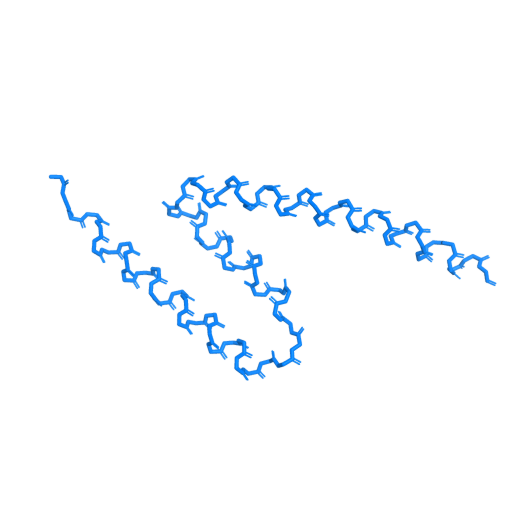 C CA . VAL A 1 70 ? 14.920 10.394 -12.968 1.00 85.81 70 VAL A CA 1
ATOM 533 C C . VAL A 1 70 ? 15.705 11.682 -13.207 1.00 85.81 70 VAL A C 1
ATOM 535 O O . VAL A 1 70 ? 16.003 12.021 -14.350 1.00 85.81 70 VAL A O 1
ATOM 538 N N . ARG A 1 71 ? 16.131 12.378 -12.144 1.00 83.94 71 ARG A N 1
ATOM 539 C CA . ARG A 1 71 ? 16.947 13.595 -12.265 1.00 83.94 71 ARG A CA 1
ATOM 540 C C . ARG A 1 71 ? 18.347 13.328 -12.819 1.00 83.94 71 ARG A C 1
ATOM 542 O O . ARG A 1 71 ? 18.886 14.209 -13.480 1.00 83.94 71 ARG A O 1
ATOM 549 N N . LYS A 1 72 ? 18.945 12.161 -12.550 1.00 80.62 72 LYS A N 1
ATOM 550 C CA . LYS A 1 72 ? 20.217 11.756 -13.173 1.00 80.62 72 LYS A CA 1
ATOM 551 C C . LYS A 1 72 ? 20.025 11.406 -14.646 1.00 80.62 72 LYS A C 1
ATOM 553 O O . LYS A 1 72 ? 20.816 11.860 -15.457 1.00 80.62 72 LYS A O 1
ATOM 558 N N . LEU A 1 73 ? 18.957 10.680 -14.979 1.00 82.81 73 LEU A N 1
ATOM 559 C CA . LEU A 1 73 ? 18.638 10.303 -16.357 1.00 82.81 73 LEU A CA 1
ATOM 560 C C . LEU A 1 73 ? 18.327 11.526 -17.233 1.00 82.81 73 LEU A C 1
ATOM 562 O O . LEU A 1 73 ? 18.772 11.592 -18.362 1.00 82.81 73 LEU A O 1
ATOM 566 N N . LYS A 1 74 ? 17.616 12.527 -16.696 1.00 79.12 74 LYS A N 1
ATOM 567 C CA . LYS A 1 74 ? 17.295 13.785 -17.402 1.00 79.12 74 LYS A CA 1
ATOM 568 C C . LYS A 1 74 ? 18.506 14.716 -17.583 1.00 79.12 74 LYS A C 1
ATOM 570 O O . LYS A 1 74 ? 18.385 15.745 -18.240 1.00 79.12 74 LYS A O 1
ATOM 575 N N . ARG A 1 75 ? 19.62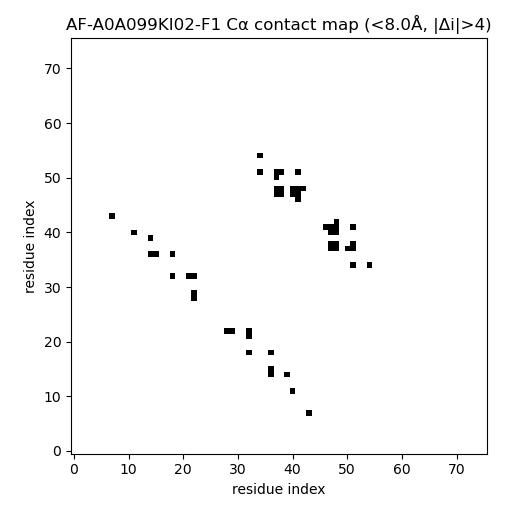6 14.421 -16.916 1.00 71.81 75 ARG A N 1
ATOM 576 C CA . ARG A 1 75 ? 20.882 15.186 -16.981 1.00 71.81 75 ARG A CA 1
ATOM 577 C C . ARG A 1 75 ? 21.976 14.467 -17.787 1.00 71.81 75 ARG A C 1
ATOM 579 O O . ARG A 1 75 ? 23.058 15.036 -17.899 1.00 71.81 75 ARG A O 1
ATOM 586 N N . ALA A 1 76 ? 21.711 13.254 -18.272 1.00 64.44 76 ALA A N 1
ATOM 587 C CA . ALA A 1 76 ? 22.562 12.494 -19.188 1.00 64.44 76 ALA A CA 1
ATOM 588 C C . ALA A 1 76 ? 22.035 12.655 -20.618 1.00 64.44 76 ALA A C 1
ATOM 590 O O . ALA A 1 76 ? 22.877 12.634 -21.538 1.00 64.44 76 ALA A O 1
#

pLDDT: mean 74.59, std 9.97, range [44.09, 88.0]

Radius of gyration: 17.21 Å; Cα contacts (8 Å, |Δi|>4): 27; chains: 1; bounding box: 47×23×42 Å